Protein AF-A0A227J4D3-F1 (afdb_monomer_lite)

Radius of gyration: 19.43 Å; chains: 1; bounding box: 57×25×55 Å

Foldseek 3Di:
DDDDPDDPPPPPQAEAEAEAQEPVSVVVVVVCVVVVVVVRYHYHYDHPDPDGYFQPVCPVCVVVVDDPVNGHPDDPVVD

Organism: Vibrio parahaemolyticus (NCBI:txid670)

pLDDT: mean 87.98, std 14.2, range [43.06, 97.69]

Structure (mmCIF, N/CA/C/O backbone):
data_AF-A0A227J4D3-F1
#
_entry.id   AF-A0A227J4D3-F1
#
loop_
_atom_site.group_PDB
_atom_site.id
_atom_site.type_symbol
_atom_site.label_atom_id
_atom_site.label_alt_id
_atom_site.label_comp_id
_atom_site.label_asym_id
_atom_site.label_entity_id
_atom_site.label_seq_id
_atom_site.pdbx_PDB_ins_code
_atom_site.Cartn_x
_atom_site.Cartn_y
_atom_site.Cartn_z
_atom_site.occupancy
_atom_site.B_iso_or_equiv
_atom_site.auth_seq_id
_atom_site.auth_comp_id
_atom_site.auth_asym_id
_atom_site.auth_atom_id
_atom_site.pdbx_PDB_model_num
ATOM 1 N N . MET A 1 1 ? -42.951 13.605 33.801 1.00 46.59 1 MET A N 1
ATOM 2 C CA . MET A 1 1 ? -41.611 13.026 34.028 1.00 46.59 1 MET A CA 1
ATOM 3 C C . MET A 1 1 ? -41.271 12.177 32.815 1.00 46.59 1 MET A C 1
ATOM 5 O O . MET A 1 1 ? -41.667 11.025 32.779 1.00 46.59 1 MET A O 1
ATOM 9 N N . ASN A 1 2 ? -40.606 12.750 31.810 1.00 43.06 2 ASN A N 1
ATOM 10 C CA . ASN A 1 2 ? -40.100 11.981 30.672 1.00 43.06 2 ASN A CA 1
ATOM 11 C C . ASN A 1 2 ? -38.576 12.047 30.737 1.00 43.06 2 ASN A C 1
ATOM 13 O O . ASN A 1 2 ? -37.989 13.085 30.441 1.00 43.06 2 ASN A O 1
ATOM 17 N N . SER A 1 3 ? -37.963 10.961 31.204 1.00 48.69 3 SER A N 1
ATOM 18 C CA . SER A 1 3 ? -36.516 10.772 31.124 1.00 48.69 3 SER A CA 1
ATOM 19 C C . SER A 1 3 ? -36.146 10.567 29.648 1.00 48.69 3 SER A C 1
ATOM 21 O O . SER A 1 3 ? -36.854 9.811 28.975 1.00 48.69 3 SER A O 1
ATOM 23 N N . PRO A 1 4 ? -35.117 11.234 29.098 1.00 57.22 4 PRO A N 1
ATOM 24 C CA . PRO A 1 4 ? -34.773 11.059 27.695 1.00 57.22 4 PRO A CA 1
ATOM 25 C C . PRO A 1 4 ? -34.270 9.631 27.454 1.00 57.22 4 PRO A C 1
ATOM 27 O O . PRO A 1 4 ? -33.453 9.106 28.208 1.00 57.22 4 PRO A O 1
ATOM 30 N N . LEU A 1 5 ? -34.784 9.004 26.394 1.00 57.78 5 LEU A N 1
ATOM 31 C CA . LEU A 1 5 ? -34.307 7.724 25.882 1.00 57.78 5 LEU A CA 1
ATOM 32 C C . LEU A 1 5 ? -32.858 7.900 25.410 1.00 57.78 5 LEU A C 1
ATOM 34 O O . LEU A 1 5 ? -32.606 8.468 24.348 1.00 57.78 5 LEU A O 1
ATOM 38 N N . THR A 1 6 ? -31.897 7.422 26.195 1.00 57.59 6 THR A N 1
ATOM 39 C CA . THR A 1 6 ? -30.508 7.277 25.761 1.00 57.59 6 THR A CA 1
ATOM 40 C C . THR A 1 6 ? -30.448 6.143 24.746 1.00 57.59 6 THR A C 1
ATOM 42 O O . THR A 1 6 ? -30.502 4.966 25.098 1.00 57.59 6 THR A O 1
ATOM 45 N N . ILE A 1 7 ? -30.363 6.491 23.463 1.00 62.59 7 ILE A N 1
ATOM 46 C CA . ILE A 1 7 ? -30.036 5.530 22.411 1.00 62.59 7 ILE A CA 1
ATOM 47 C C . ILE A 1 7 ? -28.570 5.136 22.636 1.00 62.59 7 ILE A C 1
ATOM 49 O O . ILE A 1 7 ? -27.709 6.020 22.609 1.00 62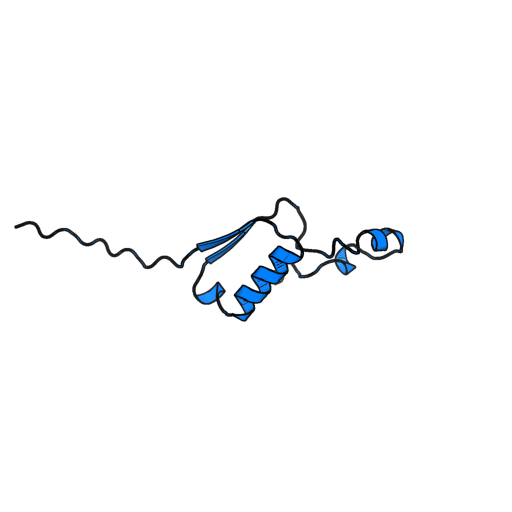.59 7 ILE A O 1
ATOM 53 N N . PRO A 1 8 ? -28.245 3.855 22.877 1.00 52.66 8 PRO A N 1
ATOM 54 C CA . PRO A 1 8 ? -26.858 3.437 22.963 1.00 52.66 8 PRO A CA 1
ATOM 55 C C . PRO A 1 8 ? -26.232 3.617 21.581 1.00 52.66 8 PRO A C 1
ATOM 57 O O . PRO A 1 8 ? -26.531 2.876 20.643 1.00 52.66 8 PRO A O 1
ATOM 60 N N . VAL A 1 9 ? -25.364 4.619 21.440 1.00 61.34 9 VAL A N 1
ATOM 61 C CA . VAL A 1 9 ? -24.457 4.696 20.297 1.00 61.34 9 VAL A CA 1
ATOM 62 C C . VAL A 1 9 ? -23.552 3.476 20.427 1.00 61.34 9 VAL A C 1
ATOM 64 O O . VAL A 1 9 ? -22.686 3.427 21.299 1.00 61.34 9 VAL A O 1
ATOM 67 N N . LYS A 1 10 ? -23.798 2.442 19.611 1.00 56.31 10 LYS A N 1
ATOM 68 C CA . LYS A 1 10 ? -22.831 1.358 19.408 1.00 56.31 10 LYS A CA 1
ATOM 69 C C . LYS A 1 10 ? -21.506 2.047 19.110 1.00 56.31 10 LYS A C 1
ATOM 71 O O . LYS A 1 10 ? -21.468 2.851 18.183 1.00 56.31 10 LYS A O 1
ATOM 76 N N . ASN A 1 11 ? -20.476 1.782 19.910 1.00 59.12 11 ASN A N 1
ATOM 77 C CA . ASN A 1 11 ? -19.152 2.356 19.714 1.00 59.12 11 ASN A CA 1
ATOM 78 C C . ASN A 1 11 ? -18.654 1.865 18.345 1.00 59.12 11 ASN A C 1
ATOM 80 O O . ASN A 1 11 ? -18.183 0.736 18.213 1.00 59.12 11 ASN A O 1
ATOM 84 N N . ALA A 1 12 ? -18.936 2.631 17.293 1.00 68.06 12 ALA A N 1
ATOM 85 C CA . ALA A 1 12 ? -18.572 2.272 15.940 1.00 68.06 12 ALA A CA 1
ATOM 86 C C . ALA A 1 12 ? -17.051 2.346 15.886 1.00 68.06 12 ALA A C 1
ATOM 88 O O . ALA A 1 12 ? -16.481 3.354 16.302 1.00 68.06 12 ALA A O 1
ATOM 89 N N . LEU A 1 13 ? -16.407 1.272 15.426 1.00 76.19 13 LEU A N 1
ATOM 90 C CA . LEU A 1 13 ? -14.961 1.265 15.221 1.00 76.19 13 LEU A CA 1
ATOM 91 C C . LEU A 1 13 ? -14.594 2.520 14.424 1.00 76.19 13 LEU A C 1
ATOM 93 O O . LEU A 1 13 ? -15.163 2.750 13.351 1.00 76.19 13 LEU A O 1
ATOM 97 N N . SER A 1 14 ? -13.686 3.341 14.955 1.00 89.56 14 SER A N 1
ATOM 98 C CA . SER A 1 14 ? -13.228 4.538 14.251 1.00 89.56 14 SER A CA 1
ATOM 99 C C . SER A 1 14 ? -12.720 4.142 12.863 1.00 89.56 14 SER A C 1
ATOM 101 O O . SER A 1 14 ? -12.071 3.106 12.697 1.00 89.56 14 SER A O 1
ATOM 103 N N . HIS A 1 15 ? -13.070 4.928 11.845 1.00 95.38 15 HIS A N 1
ATOM 104 C CA . HIS A 1 15 ? -12.805 4.585 10.448 1.00 95.38 15 HIS A CA 1
ATOM 105 C C . HIS A 1 15 ? -11.607 5.378 9.932 1.00 95.38 15 HIS A C 1
ATOM 107 O O . HIS A 1 15 ? -11.655 6.603 9.844 1.00 95.38 15 HIS A O 1
ATOM 113 N N . ILE A 1 16 ? -10.540 4.668 9.574 1.00 96.88 16 ILE A N 1
ATOM 114 C CA . ILE A 1 16 ? -9.357 5.230 8.928 1.00 96.88 16 ILE A CA 1
ATOM 115 C C . ILE A 1 16 ? -9.515 5.080 7.414 1.00 96.88 16 ILE A C 1
ATOM 117 O O . ILE A 1 16 ? -9.648 3.967 6.899 1.00 96.88 16 ILE A O 1
ATOM 121 N N . VAL A 1 17 ? -9.481 6.201 6.694 1.00 97.38 17 VAL A N 1
ATOM 122 C CA . VAL A 1 17 ? -9.519 6.220 5.228 1.00 97.38 17 VAL A CA 1
ATOM 123 C C . VAL A 1 17 ? -8.177 6.714 4.702 1.00 97.38 17 VAL A C 1
ATOM 125 O O . VAL A 1 17 ? -7.774 7.841 4.980 1.00 97.38 17 VAL A O 1
ATOM 128 N N . VAL A 1 18 ? -7.491 5.869 3.936 1.00 96.75 18 VAL A N 1
ATOM 129 C CA . VAL A 1 18 ? -6.222 6.185 3.272 1.00 96.75 18 VAL A CA 1
ATOM 130 C C . VAL A 1 18 ? -6.511 6.468 1.802 1.00 96.75 18 VAL A C 1
ATOM 132 O O . VAL A 1 18 ? -6.993 5.596 1.081 1.00 96.75 18 VAL A O 1
ATOM 135 N N . VAL A 1 19 ? -6.230 7.690 1.349 1.00 96.81 19 VAL A N 1
ATOM 136 C CA . VAL A 1 19 ? -6.420 8.093 -0.051 1.00 96.81 19 VAL A CA 1
ATOM 137 C C . VAL A 1 19 ? -5.068 8.089 -0.757 1.00 96.81 19 VAL A C 1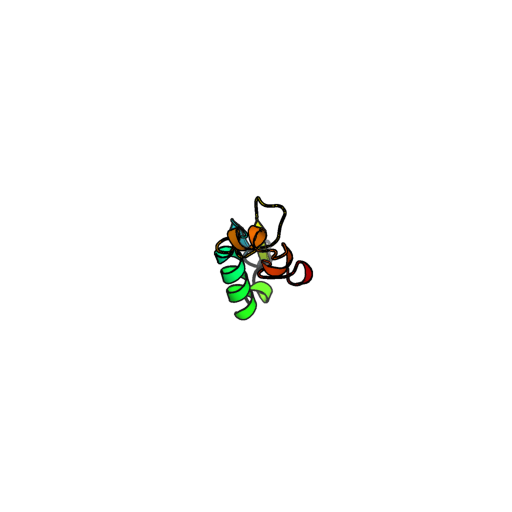
ATOM 139 O O . VAL A 1 19 ? -4.180 8.868 -0.421 1.00 96.81 19 VAL A O 1
ATOM 142 N N . GLY A 1 20 ? -4.936 7.207 -1.745 1.00 94.69 20 GLY A N 1
ATOM 143 C CA . GLY A 1 20 ? -3.712 6.933 -2.489 1.00 94.69 20 GLY A CA 1
ATOM 144 C C . GLY A 1 20 ? -3.089 5.595 -2.093 1.00 94.69 20 GLY A C 1
ATOM 145 O O . GLY A 1 20 ? -2.503 5.473 -1.022 1.00 94.69 20 GLY A O 1
ATOM 146 N N . ASN A 1 21 ? -3.150 4.609 -2.997 1.00 94.88 21 ASN A N 1
ATOM 147 C CA . ASN A 1 21 ? -2.527 3.290 -2.823 1.00 94.88 21 ASN A CA 1
ATOM 148 C C . ASN A 1 21 ? -1.169 3.175 -3.545 1.00 94.88 21 ASN A C 1
ATOM 150 O O . ASN A 1 21 ? -0.908 2.244 -4.304 1.00 94.88 21 ASN A O 1
ATOM 154 N N . GLY A 1 22 ? -0.326 4.196 -3.385 1.00 94.19 22 GLY A N 1
ATOM 155 C CA . GLY A 1 22 ? 1.060 4.167 -3.857 1.00 94.19 22 GLY A CA 1
ATOM 156 C C . GLY A 1 22 ? 1.993 3.511 -2.838 1.00 94.19 22 GLY A C 1
ATOM 157 O O . GLY A 1 22 ? 1.553 3.060 -1.785 1.00 94.19 22 GLY A O 1
ATOM 158 N N . MET A 1 23 ? 3.301 3.545 -3.105 1.00 94.94 23 MET A N 1
ATOM 159 C CA . MET A 1 23 ? 4.328 2.956 -2.226 1.00 94.94 23 MET A CA 1
ATOM 160 C C . MET A 1 23 ? 4.215 3.446 -0.771 1.00 94.94 23 MET A C 1
ATOM 162 O O . MET A 1 23 ? 4.274 2.657 0.165 1.00 94.94 23 MET A O 1
ATOM 166 N N . VAL A 1 24 ? 3.981 4.749 -0.577 1.00 95.69 24 VAL A N 1
ATOM 167 C CA . VAL A 1 24 ? 3.837 5.355 0.759 1.00 95.69 24 VAL A CA 1
ATOM 168 C C . VAL A 1 24 ? 2.515 4.965 1.426 1.00 95.69 24 VAL A C 1
ATOM 170 O O . VAL A 1 24 ? 2.490 4.702 2.625 1.00 95.69 24 VAL A O 1
ATOM 173 N N . GLY A 1 25 ? 1.421 4.912 0.660 1.00 96.00 25 GLY A N 1
ATOM 174 C CA . GLY A 1 25 ? 0.108 4.519 1.174 1.00 96.00 25 GLY A CA 1
ATOM 175 C C . GLY A 1 25 ? 0.098 3.067 1.641 1.00 96.00 25 GLY A C 1
ATOM 176 O O . GLY A 1 25 ? -0.345 2.787 2.751 1.00 96.00 25 GLY A O 1
ATOM 177 N N . GLN A 1 26 ? 0.679 2.169 0.843 1.00 96.38 26 GLN A N 1
ATOM 178 C CA . GLN A 1 26 ? 0.866 0.770 1.216 1.00 96.38 26 GLN A CA 1
ATOM 179 C C . GLN A 1 26 ? 1.712 0.632 2.479 1.00 96.38 26 GLN A C 1
ATOM 181 O O . GLN A 1 26 ? 1.287 -0.023 3.426 1.00 96.38 26 GLN A O 1
ATOM 186 N N . HIS A 1 27 ? 2.854 1.320 2.536 1.00 96.50 27 HIS A N 1
ATOM 187 C CA . HIS A 1 27 ? 3.718 1.274 3.710 1.00 96.50 27 HIS A CA 1
ATOM 188 C C . HIS A 1 27 ? 3.006 1.765 4.982 1.00 96.50 27 HIS A C 1
ATOM 190 O O . HIS A 1 27 ? 3.142 1.169 6.048 1.00 96.50 27 HIS A O 1
ATOM 196 N N . LEU A 1 28 ? 2.193 2.821 4.885 1.00 97.38 28 LEU A N 1
ATOM 197 C CA . LEU A 1 28 ? 1.372 3.282 6.005 1.00 97.38 28 LEU A CA 1
ATOM 198 C C . LEU A 1 28 ? 0.387 2.199 6.472 1.00 97.38 28 LEU A C 1
ATOM 200 O O . LEU A 1 28 ? 0.265 1.963 7.673 1.00 97.38 28 LEU A O 1
ATOM 204 N N . VAL A 1 29 ? -0.312 1.544 5.544 1.00 96.88 29 VAL A N 1
ATOM 205 C CA . VAL A 1 29 ? -1.285 0.490 5.873 1.00 96.88 29 VAL A CA 1
ATOM 206 C C . VAL A 1 29 ? -0.583 -0.708 6.511 1.00 96.88 29 VAL A C 1
ATOM 208 O O . VAL A 1 29 ? -1.061 -1.214 7.522 1.00 96.88 29 VAL A O 1
ATOM 211 N N . GLU A 1 30 ? 0.590 -1.102 6.014 1.00 96.81 30 GLU A N 1
ATOM 212 C CA . GLU A 1 30 ? 1.427 -2.132 6.640 1.00 96.81 30 GLU A CA 1
ATOM 213 C C . GLU A 1 30 ? 1.782 -1.773 8.083 1.00 96.81 30 GLU A C 1
ATOM 215 O O . GLU A 1 30 ? 1.623 -2.601 8.978 1.00 96.81 30 GLU A O 1
ATOM 220 N N . GLN A 1 31 ? 2.199 -0.529 8.341 1.00 97.69 31 GLN A N 1
ATOM 221 C CA . GLN A 1 31 ? 2.498 -0.061 9.696 1.00 97.69 31 GLN A CA 1
ATOM 222 C C . GLN A 1 31 ? 1.261 -0.082 10.607 1.00 97.69 31 GLN A C 1
ATOM 224 O O . GLN A 1 31 ? 1.365 -0.443 11.781 1.00 97.69 31 GLN A O 1
ATOM 229 N N . LEU A 1 32 ? 0.082 0.275 10.088 1.00 97.00 32 LEU A N 1
ATOM 230 C CA . LEU A 1 32 ? -1.179 0.196 10.833 1.00 97.00 32 LEU A CA 1
ATOM 231 C C . LEU A 1 32 ? -1.533 -1.256 11.179 1.00 97.00 32 LEU A C 1
ATOM 233 O O . LEU A 1 32 ? -1.902 -1.547 12.319 1.00 97.00 32 LEU A O 1
ATOM 237 N N . VAL A 1 33 ? -1.382 -2.177 10.226 1.00 96.19 33 VAL A N 1
ATOM 238 C CA . VAL A 1 33 ? -1.636 -3.607 10.436 1.00 96.19 33 VAL A CA 1
ATOM 239 C C . VAL A 1 33 ? -0.652 -4.192 11.448 1.00 96.19 33 VAL A C 1
ATOM 241 O O . VAL A 1 33 ? -1.091 -4.839 12.395 1.00 96.19 33 VAL A O 1
ATOM 244 N N . GLN A 1 34 ? 0.645 -3.888 11.328 1.00 97.19 34 GLN A N 1
ATOM 245 C CA . GLN A 1 34 ? 1.691 -4.305 12.276 1.00 97.19 34 GLN A CA 1
ATOM 246 C C . GLN A 1 34 ? 1.431 -3.814 13.706 1.00 97.19 34 GLN A C 1
ATOM 248 O O . GLN A 1 34 ? 1.811 -4.472 14.672 1.00 97.19 34 GLN A O 1
ATOM 253 N N . LYS A 1 35 ? 0.767 -2.664 13.855 1.00 96.94 35 LYS A N 1
ATOM 254 C CA . LYS A 1 35 ? 0.345 -2.107 15.149 1.00 96.94 35 LYS A CA 1
ATOM 255 C C . LYS A 1 35 ? -1.031 -2.602 15.604 1.00 96.94 35 LYS A C 1
ATOM 257 O O . LYS A 1 35 ? -1.567 -2.066 16.566 1.00 96.94 35 LYS A O 1
ATOM 262 N N . ASN A 1 36 ? -1.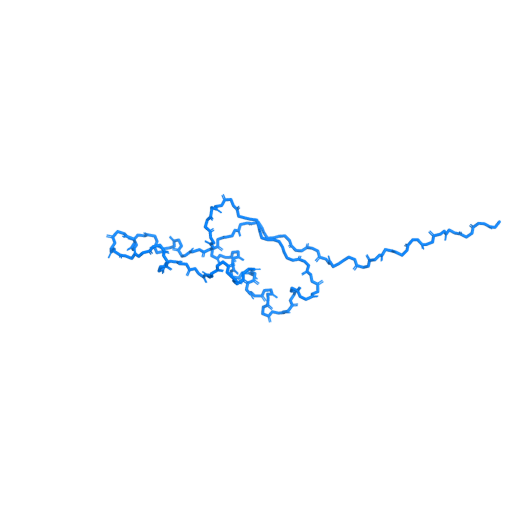599 -3.604 14.932 1.00 96.38 36 ASN A N 1
ATOM 263 C CA . ASN A 1 36 ? -2.921 -4.173 15.202 1.00 96.38 36 ASN A CA 1
ATOM 264 C C . ASN A 1 36 ? -4.091 -3.180 15.081 1.00 96.38 36 ASN A C 1
ATOM 266 O O . ASN A 1 36 ? -5.193 -3.472 15.537 1.00 96.38 36 ASN A O 1
ATOM 270 N N . ALA A 1 37 ? -3.906 -2.041 14.405 1.00 95.25 37 ALA A N 1
ATOM 271 C CA . ALA A 1 37 ? -4.954 -1.027 14.263 1.00 95.25 37 ALA A CA 1
ATOM 272 C C . ALA A 1 37 ? -6.199 -1.569 13.539 1.00 95.25 37 ALA A C 1
ATOM 274 O O . ALA A 1 37 ? -7.313 -1.149 13.825 1.00 95.25 37 ALA A O 1
ATOM 275 N N . HIS A 1 38 ? -6.024 -2.538 12.638 1.00 94.06 38 HIS A N 1
ATOM 276 C CA . HIS A 1 38 ? -7.109 -3.210 11.916 1.00 94.06 38 HIS A CA 1
ATOM 277 C C . HIS A 1 38 ? -8.060 -4.025 12.818 1.00 94.06 38 HIS A C 1
ATOM 279 O O . HIS A 1 38 ? -9.163 -4.353 12.389 1.00 94.06 38 HIS A O 1
ATOM 285 N N . LEU A 1 39 ? -7.662 -4.341 14.059 1.00 94.06 39 LEU A N 1
ATOM 286 C CA . LEU A 1 39 ? -8.522 -5.014 15.042 1.00 94.06 39 LEU A CA 1
ATOM 287 C C . LEU A 1 39 ? -9.485 -4.040 15.741 1.00 94.06 39 LEU A C 1
ATOM 289 O O . LEU A 1 39 ? -10.552 -4.444 16.200 1.00 94.06 39 LEU A O 1
ATOM 293 N N . GLU A 1 40 ? -9.116 -2.760 15.816 1.00 93.62 40 GLU A N 1
ATOM 294 C CA . GLU A 1 40 ? -9.851 -1.710 16.541 1.00 93.62 40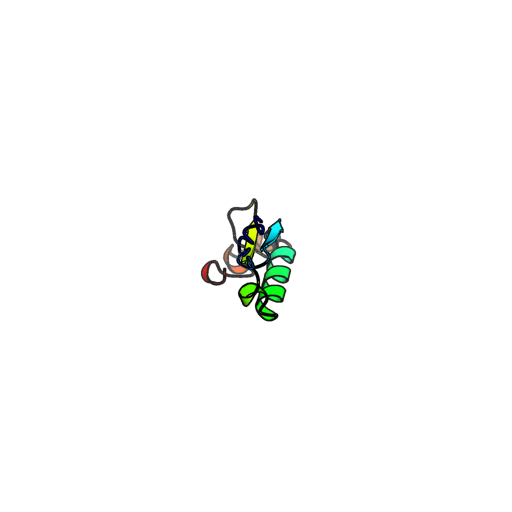 GLU A CA 1
ATOM 295 C C . GLU A 1 40 ? -10.486 -0.672 15.604 1.00 93.62 40 GLU A C 1
ATOM 297 O O . GLU A 1 40 ? -11.369 0.100 15.992 1.00 93.62 40 GLU A O 1
ATOM 302 N N . HIS A 1 41 ? -10.043 -0.646 14.350 1.00 94.44 41 HIS A N 1
ATOM 303 C CA . HIS A 1 41 ? -10.441 0.330 13.353 1.00 94.44 41 HIS A CA 1
ATOM 304 C C . HIS A 1 41 ? -10.757 -0.347 12.033 1.00 94.44 41 HIS A C 1
ATOM 306 O O . HIS A 1 41 ? -10.039 -1.227 11.558 1.00 94.44 41 HIS A O 1
ATOM 312 N N . ARG A 1 42 ? -11.805 0.146 11.376 1.00 95.56 42 ARG A N 1
ATOM 313 C CA . ARG A 1 42 ? -12.017 -0.164 9.966 1.00 95.56 42 ARG A CA 1
ATOM 314 C C . ARG A 1 42 ? -11.002 0.634 9.156 1.00 95.56 42 ARG A C 1
ATOM 316 O O . ARG A 1 42 ? -10.974 1.857 9.270 1.00 95.56 42 ARG A O 1
ATOM 323 N N . ILE A 1 43 ? -10.219 -0.034 8.315 1.00 96.12 43 ILE A N 1
ATOM 324 C CA . ILE A 1 43 ? -9.294 0.619 7.382 1.00 96.12 43 ILE A CA 1
ATOM 325 C C . ILE A 1 43 ? -9.877 0.509 5.972 1.00 96.12 43 ILE A C 1
ATOM 327 O O . ILE A 1 43 ? -10.381 -0.534 5.565 1.00 96.12 43 ILE A O 1
ATOM 331 N N . THR A 1 44 ? -9.885 1.606 5.224 1.00 96.19 44 THR A N 1
ATOM 332 C CA . THR A 1 44 ? -10.280 1.615 3.810 1.00 96.19 44 THR A CA 1
ATOM 333 C C . THR A 1 44 ? -9.228 2.355 3.018 1.00 96.19 44 THR A C 1
ATOM 335 O O . THR A 1 44 ? -8.934 3.512 3.307 1.00 96.19 44 THR A O 1
ATOM 338 N N . VAL A 1 45 ? -8.673 1.682 2.018 1.00 95.75 45 VAL A N 1
ATOM 339 C CA . VAL A 1 45 ? -7.686 2.254 1.107 1.00 95.75 45 VAL A CA 1
ATOM 340 C C . VAL A 1 45 ? -8.377 2.546 -0.216 1.00 95.75 45 VAL A C 1
ATOM 342 O O . VAL A 1 45 ? -9.029 1.675 -0.786 1.00 95.75 45 VAL A O 1
ATOM 345 N N . ILE A 1 46 ? -8.259 3.780 -0.695 1.00 95.88 46 ILE A N 1
ATOM 346 C CA . ILE A 1 46 ? -8.834 4.221 -1.964 1.00 95.88 46 ILE A CA 1
ATOM 347 C C . ILE A 1 46 ? -7.683 4.547 -2.909 1.00 95.88 46 ILE A C 1
ATOM 349 O O . ILE A 1 46 ? -6.921 5.483 -2.672 1.00 95.88 46 ILE A O 1
ATOM 353 N N . GLY A 1 47 ? -7.556 3.779 -3.987 1.00 92.94 47 GLY A N 1
ATOM 354 C CA . GLY A 1 47 ? -6.622 4.038 -5.080 1.00 92.94 47 GLY A CA 1
ATOM 355 C C . GLY A 1 47 ? -7.371 4.393 -6.361 1.00 92.94 47 GLY A C 1
ATOM 356 O O . GLY A 1 47 ? -8.422 3.824 -6.637 1.00 92.94 47 GLY A O 1
ATOM 357 N N . ALA A 1 48 ? -6.831 5.325 -7.148 1.00 93.50 48 ALA A N 1
ATOM 358 C CA . ALA A 1 48 ? -7.356 5.627 -8.484 1.00 93.50 48 ALA A CA 1
ATOM 359 C C . ALA A 1 48 ? -6.879 4.619 -9.546 1.00 93.50 48 ALA A C 1
ATOM 361 O O . ALA A 1 48 ? -7.426 4.553 -10.644 1.00 93.50 48 ALA A O 1
ATOM 362 N N . GLU A 1 49 ? -5.832 3.860 -9.235 1.00 91.94 49 GLU A N 1
ATOM 363 C CA . GLU A 1 49 ? -5.189 2.948 -10.169 1.00 91.94 49 GLU A CA 1
ATOM 364 C C . GLU A 1 49 ? -5.735 1.532 -10.040 1.00 91.94 49 GLU A C 1
ATOM 366 O O . GLU A 1 49 ? -6.172 1.108 -8.973 1.00 91.94 49 GLU A O 1
ATOM 371 N N . ARG A 1 50 ? -5.695 0.791 -11.151 1.00 88.50 50 ARG A N 1
ATOM 372 C CA . ARG A 1 50 ? -6.209 -0.582 -11.226 1.00 88.50 50 ARG A CA 1
ATOM 373 C C . ARG A 1 50 ? -5.355 -1.585 -10.443 1.00 88.50 50 ARG A C 1
ATOM 375 O O . ARG A 1 50 ? -5.857 -2.638 -10.066 1.00 88.50 50 ARG A O 1
ATOM 382 N N . PHE A 1 51 ? -4.073 -1.287 -10.269 1.00 89.38 51 PHE A N 1
ATOM 383 C CA . PHE A 1 51 ? -3.104 -2.195 -9.667 1.00 89.38 51 PHE A CA 1
ATOM 384 C C . PHE A 1 51 ? -2.942 -1.918 -8.171 1.00 89.38 51 PHE A C 1
ATOM 386 O O . PHE A 1 51 ? -3.100 -0.780 -7.719 1.00 89.38 51 PHE A O 1
ATOM 393 N N . ILE A 1 52 ? -2.580 -2.960 -7.422 1.00 92.12 52 ILE A N 1
ATOM 394 C CA . ILE A 1 52 ? -2.074 -2.826 -6.050 1.00 92.12 52 ILE A CA 1
ATOM 395 C C . ILE A 1 52 ? -0.800 -1.978 -6.028 1.00 92.12 52 ILE A C 1
ATOM 397 O O . ILE A 1 52 ? -0.223 -1.687 -7.073 1.00 92.12 52 ILE A O 1
ATOM 401 N N . ALA A 1 53 ? -0.346 -1.560 -4.848 1.00 94.44 53 ALA A N 1
ATOM 402 C CA . ALA A 1 53 ? 0.865 -0.759 -4.756 1.00 94.44 53 ALA A CA 1
ATOM 403 C C . ALA A 1 53 ? 2.084 -1.492 -5.347 1.00 94.44 53 ALA A C 1
ATOM 405 O O . ALA A 1 53 ? 2.335 -2.661 -5.059 1.00 94.44 53 ALA A O 1
ATOM 406 N N . TYR A 1 54 ? 2.856 -0.770 -6.154 1.00 95.12 54 TYR A N 1
ATOM 407 C CA . TYR A 1 54 ? 4.048 -1.268 -6.832 1.00 95.12 54 TYR A CA 1
ATOM 408 C C . TYR A 1 54 ? 5.163 -0.220 -6.832 1.00 95.12 54 TYR A C 1
ATOM 410 O O . TYR A 1 54 ? 4.900 0.980 -6.676 1.00 95.12 54 TYR A O 1
ATOM 418 N N . ASP A 1 55 ? 6.406 -0.667 -7.005 1.00 94.75 55 ASP A N 1
ATOM 419 C CA . ASP A 1 55 ? 7.601 0.165 -7.057 1.00 94.75 55 ASP A CA 1
ATOM 420 C C . ASP A 1 55 ? 7.626 0.981 -8.355 1.00 94.75 55 ASP A C 1
ATOM 422 O O . ASP A 1 55 ? 8.063 0.541 -9.422 1.00 94.75 55 ASP A O 1
ATOM 426 N N . ARG A 1 56 ? 7.138 2.218 -8.251 1.00 92.12 56 ARG A N 1
ATOM 427 C CA . ARG A 1 56 ? 7.121 3.173 -9.364 1.00 92.12 56 ARG A CA 1
ATOM 428 C C . ARG A 1 56 ? 8.499 3.731 -9.682 1.00 92.12 56 ARG A C 1
ATOM 430 O O . ARG A 1 56 ? 8.713 4.180 -10.806 1.00 92.12 56 ARG A O 1
ATOM 437 N N . VAL A 1 57 ? 9.420 3.718 -8.718 1.00 94.31 57 VAL A N 1
ATOM 438 C CA . VAL A 1 57 ? 10.793 4.198 -8.922 1.00 94.31 57 VAL A CA 1
ATOM 439 C C . VAL A 1 57 ? 11.499 3.296 -9.930 1.00 94.31 57 VAL A C 1
ATOM 441 O O . VAL A 1 57 ? 12.245 3.778 -10.780 1.00 94.31 57 VAL A O 1
ATOM 444 N N . GLN A 1 58 ? 11.196 1.998 -9.894 1.00 94.06 58 GLN A N 1
ATOM 445 C CA . GLN A 1 58 ? 11.767 1.001 -10.793 1.00 94.06 58 GLN A CA 1
ATOM 446 C C . GLN A 1 58 ? 11.002 0.793 -12.109 1.00 94.06 58 GLN A C 1
ATOM 448 O O . GLN A 1 58 ? 11.309 -0.152 -12.833 1.00 94.06 58 GLN A O 1
ATOM 453 N N . LEU A 1 59 ? 10.076 1.671 -12.510 1.00 94.25 59 LEU A N 1
ATOM 454 C CA . LEU A 1 59 ? 9.333 1.497 -13.773 1.00 94.25 59 LEU A CA 1
ATOM 455 C C . LEU A 1 59 ? 10.228 1.378 -15.015 1.00 94.25 59 LEU A C 1
ATOM 457 O O . LEU A 1 59 ? 9.902 0.640 -15.942 1.00 94.25 59 LEU A O 1
ATOM 461 N N . SER A 1 60 ? 11.377 2.058 -15.033 1.00 94.88 60 SER A N 1
ATOM 462 C CA . SER A 1 60 ? 12.332 1.967 -16.144 1.00 94.88 60 SER A CA 1
ATOM 463 C C . SER A 1 60 ? 12.908 0.558 -16.329 1.00 94.88 60 SER A C 1
ATOM 465 O O . SER A 1 60 ? 13.309 0.200 -17.435 1.00 94.88 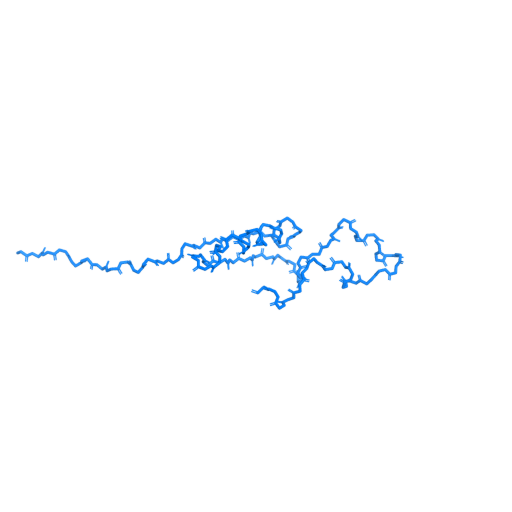60 SER A O 1
ATOM 467 N N . SER A 1 61 ? 12.903 -0.272 -15.283 1.00 94.00 61 SER A N 1
ATOM 468 C CA . SER A 1 61 ? 13.407 -1.646 -15.346 1.00 94.00 61 SER A CA 1
ATOM 469 C C . SER A 1 61 ? 12.532 -2.584 -16.185 1.00 94.00 61 SER A C 1
ATOM 471 O O . SER A 1 61 ? 13.026 -3.616 -16.639 1.00 94.00 61 SER A O 1
ATOM 473 N N . LEU A 1 62 ? 11.283 -2.207 -16.486 1.00 94.31 62 LEU A N 1
ATOM 474 C CA . LEU A 1 62 ? 10.434 -2.951 -17.423 1.00 94.31 62 LEU A CA 1
ATOM 475 C C . LEU A 1 62 ? 11.057 -2.999 -18.825 1.00 94.31 62 LEU A C 1
ATOM 477 O O . LEU A 1 62 ? 11.020 -4.027 -19.494 1.00 94.31 62 LEU A O 1
ATOM 481 N N . PHE A 1 63 ? 11.720 -1.918 -19.249 1.00 95.62 63 PHE A N 1
ATOM 482 C CA . PHE A 1 63 ? 12.445 -1.884 -20.524 1.00 95.62 63 PHE A CA 1
ATOM 483 C C . PHE A 1 63 ? 13.709 -2.754 -20.518 1.00 95.62 63 PHE A C 1
ATOM 485 O O . PHE A 1 63 ? 14.223 -3.095 -21.579 1.00 95.62 63 PHE A O 1
ATOM 492 N N . ALA A 1 64 ? 14.197 -3.125 -19.332 1.00 94.81 64 ALA A N 1
ATOM 493 C CA . ALA A 1 64 ? 15.313 -4.045 -19.143 1.00 94.81 64 ALA A CA 1
ATOM 494 C C . ALA A 1 64 ? 14.857 -5.508 -18.963 1.00 94.81 64 ALA A C 1
ATOM 496 O O . ALA A 1 64 ? 15.679 -6.365 -18.647 1.00 94.81 64 ALA A O 1
ATOM 497 N N . GLY A 1 65 ? 13.565 -5.801 -19.163 1.00 94.44 65 GLY A N 1
ATOM 498 C CA . GLY A 1 65 ? 13.016 -7.158 -19.136 1.00 94.44 65 GLY A CA 1
ATOM 499 C C . GLY A 1 65 ? 12.418 -7.600 -17.800 1.00 94.44 65 GLY A C 1
ATOM 500 O O . GLY A 1 65 ? 12.010 -8.755 -17.702 1.00 94.44 65 GLY A O 1
ATOM 501 N N . LYS A 1 66 ? 12.328 -6.722 -16.787 1.00 94.62 66 LYS A N 1
ATOM 502 C CA . LYS A 1 66 ? 11.523 -7.028 -15.595 1.00 94.62 66 LYS A CA 1
ATOM 503 C C . LYS A 1 66 ? 10.040 -7.106 -15.955 1.00 94.62 66 LYS A C 1
ATOM 505 O O . LYS A 1 66 ? 9.556 -6.376 -16.821 1.00 94.62 66 LYS A O 1
ATOM 510 N N . SER A 1 67 ? 9.323 -7.982 -15.269 1.00 93.31 67 SER A N 1
ATOM 511 C CA . SER A 1 67 ? 7.876 -8.115 -15.375 1.00 93.31 67 SER A CA 1
ATOM 512 C C . SER A 1 67 ? 7.152 -7.108 -14.476 1.00 93.31 67 SER A C 1
ATOM 514 O O . SER A 1 67 ? 7.741 -6.471 -13.604 1.00 93.31 67 SER A O 1
ATOM 516 N N . HIS A 1 68 ? 5.844 -6.966 -14.689 1.00 88.94 68 HIS A N 1
ATOM 517 C CA . HIS A 1 68 ? 4.981 -6.188 -13.800 1.00 88.94 68 HIS A CA 1
ATOM 518 C C . HIS A 1 68 ? 4.993 -6.744 -12.369 1.00 88.94 68 HIS A C 1
ATOM 520 O O . HIS A 1 68 ? 5.059 -5.970 -11.416 1.00 88.94 68 HIS A O 1
ATOM 526 N N . ASP A 1 69 ? 4.990 -8.072 -12.236 1.00 90.88 69 ASP A N 1
ATOM 527 C CA . ASP A 1 69 ? 4.973 -8.765 -10.948 1.00 90.88 69 ASP A CA 1
ATOM 528 C C . ASP A 1 69 ? 6.243 -8.480 -10.135 1.00 90.88 69 ASP A C 1
ATOM 530 O O . ASP A 1 69 ? 6.159 -8.286 -8.925 1.00 90.88 69 ASP A O 1
ATOM 534 N N . ASP A 1 70 ? 7.396 -8.322 -10.801 1.00 92.75 70 ASP A N 1
ATOM 535 C CA . ASP A 1 70 ? 8.668 -7.945 -10.159 1.00 92.75 70 ASP A CA 1
ATOM 536 C C . ASP A 1 70 ? 8.638 -6.555 -9.500 1.00 92.75 70 ASP A C 1
ATOM 538 O O . ASP A 1 70 ? 9.546 -6.210 -8.740 1.00 92.75 70 ASP A O 1
ATOM 542 N N . LEU A 1 71 ? 7.635 -5.730 -9.817 1.00 93.69 71 LEU A N 1
ATOM 543 C CA . LEU A 1 71 ? 7.451 -4.407 -9.227 1.00 93.69 71 LEU A CA 1
ATOM 544 C C . LEU A 1 71 ? 6.409 -4.396 -8.105 1.00 93.69 71 LEU A C 1
ATOM 546 O O . LEU A 1 71 ? 6.302 -3.382 -7.420 1.00 93.69 71 LEU A O 1
ATOM 550 N N . MET A 1 72 ? 5.622 -5.455 -7.903 1.00 92.44 72 MET A N 1
ATOM 551 C CA . MET A 1 72 ? 4.564 -5.450 -6.888 1.00 92.44 72 MET A CA 1
ATOM 552 C C . MET A 1 72 ? 5.153 -5.355 -5.476 1.00 92.44 72 MET A C 1
ATOM 554 O O . MET A 1 72 ? 6.064 -6.096 -5.118 1.00 92.44 72 MET A O 1
ATOM 558 N N . LEU A 1 73 ? 4.626 -4.438 -4.656 1.00 91.50 73 LEU A N 1
ATOM 559 C CA . LEU A 1 73 ? 5.056 -4.270 -3.259 1.00 91.50 73 LEU A CA 1
ATOM 560 C C . LEU A 1 73 ? 4.274 -5.155 -2.287 1.00 91.50 73 LEU A C 1
ATOM 562 O O . LEU A 1 73 ? 4.683 -5.332 -1.145 1.00 91.50 73 LEU A O 1
ATOM 566 N N . SER A 1 74 ? 3.140 -5.684 -2.731 1.00 89.00 74 SER A N 1
ATOM 567 C CA . SER A 1 74 ? 2.285 -6.584 -1.967 1.00 89.00 74 SER A CA 1
ATOM 568 C C . SER A 1 74 ? 1.584 -7.543 -2.930 1.00 89.00 74 SER A C 1
ATOM 570 O O . SER A 1 74 ? 1.881 -7.557 -4.123 1.00 89.00 74 SER A O 1
ATOM 572 N N . ASN A 1 75 ? 0.647 -8.343 -2.435 1.00 87.50 75 ASN A N 1
ATOM 573 C CA . ASN A 1 75 ? -0.249 -9.149 -3.255 1.00 87.50 75 ASN A CA 1
ATOM 574 C C . ASN A 1 75 ? -1.712 -8.805 -2.933 1.00 87.50 75 ASN A C 1
ATOM 576 O O . ASN A 1 75 ? -2.015 -8.203 -1.904 1.00 87.50 75 ASN A O 1
ATOM 580 N N . GLN A 1 76 ? -2.629 -9.167 -3.831 1.00 86.56 76 GLN A N 1
ATOM 581 C CA . GLN A 1 76 ? -4.055 -8.877 -3.657 1.00 86.56 76 GLN A CA 1
ATOM 582 C C . GLN A 1 76 ? -4.656 -9.587 -2.432 1.00 86.56 76 GLN A C 1
ATOM 584 O O . GLN A 1 76 ? -5.602 -9.067 -1.855 1.00 86.56 76 GLN A O 1
ATOM 589 N N . GLU A 1 77 ? -4.120 -10.749 -2.045 1.00 90.56 77 GLU A N 1
ATOM 590 C CA . GLU A 1 77 ? -4.601 -11.554 -0.910 1.00 90.56 77 GLU A CA 1
ATOM 591 C C . GLU A 1 77 ? -4.219 -10.961 0.452 1.00 90.56 77 GLU A C 1
ATOM 593 O O . GLU A 1 77 ? -4.797 -11.334 1.469 1.00 90.56 77 GLU A O 1
ATOM 598 N N . TRP A 1 78 ?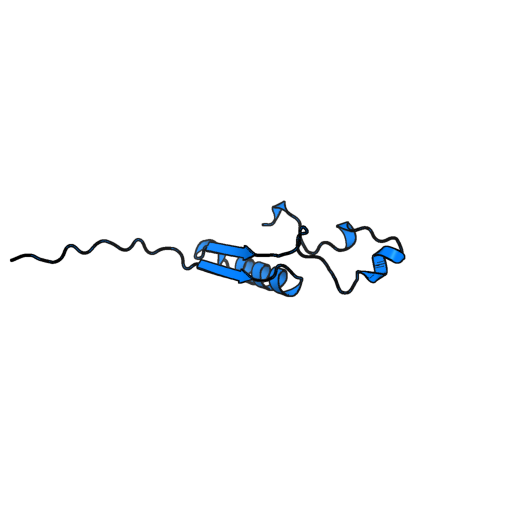 -3.235 -10.060 0.486 1.00 91.00 78 TRP A N 1
ATOM 599 C CA . TRP A 1 78 ? -2.787 -9.401 1.707 1.00 91.00 78 TRP A CA 1
ATOM 600 C C . TRP A 1 78 ? -3.777 -8.339 2.209 1.00 91.00 78 TRP A C 1
ATOM 602 O O . TRP A 1 78 ? -3.810 -8.071 3.410 1.00 91.00 78 TRP A O 1
ATOM 612 N N . TYR A 1 79 ? -4.552 -7.728 1.304 1.00 85.25 79 TYR A N 1
ATOM 613 C CA . TYR A 1 79 ? -5.596 -6.749 1.639 1.00 85.25 79 TYR A CA 1
ATOM 614 C C . TYR A 1 79 ? -6.876 -7.424 2.133 1.00 85.25 79 TYR A C 1
ATOM 616 O O . TYR A 1 79 ? -7.490 -6.862 3.070 1.00 85.25 79 TYR A O 1
#

Secondary structure (DSSP, 8-state):
-----------PPPEEEEE--SHHHHHHHHHHHHTTHHHHSEEEEE-SSSSPPB-STTGGGGGGT--SGGGBSS-GGG-

InterPro domains:
  IPR036188 FAD/NAD(P)-binding domain superfamily [G3DSA:3.50.50.60] (13-79)
  IPR036188 FAD/NAD(P)-binding domain superfamily [SSF51905] (11-64)
  IPR052034 Nitrite reductase [NAD(P)H]-like [PTHR43809] (13-79)

Sequence (79 aa):
MNSPLTIPVKNALSHIVVVGNGMVGQHLVEQLVQKNAHLEHRITVIGAERFIAYDRVQLSSLFAGKSHDDLMLSNQEWY